Protein AF-A0A353YCF5-F1 (afdb_monomer)

Structure (mmCI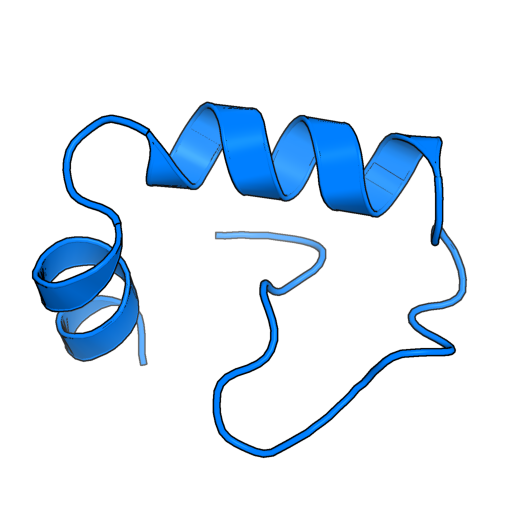F, N/CA/C/O backbone):
data_AF-A0A353YCF5-F1
#
_entry.id   AF-A0A353YCF5-F1
#
loop_
_atom_site.group_PDB
_atom_site.id
_atom_site.type_symbol
_atom_site.label_atom_id
_atom_site.label_alt_id
_atom_site.label_comp_id
_atom_site.label_asym_id
_atom_site.label_entity_id
_atom_site.label_seq_id
_atom_site.pdbx_PDB_ins_code
_atom_site.Cartn_x
_atom_site.Cartn_y
_atom_site.Cartn_z
_atom_site.occupancy
_atom_site.B_iso_or_equiv
_atom_site.auth_seq_id
_atom_site.auth_comp_id
_atom_site.auth_asym_id
_atom_site.auth_atom_id
_atom_site.pdbx_PDB_model_num
ATOM 1 N N . GLU A 1 1 ? 6.738 -13.041 -5.287 1.00 55.38 1 GLU A N 1
ATOM 2 C CA . GLU A 1 1 ? 5.964 -11.781 -5.4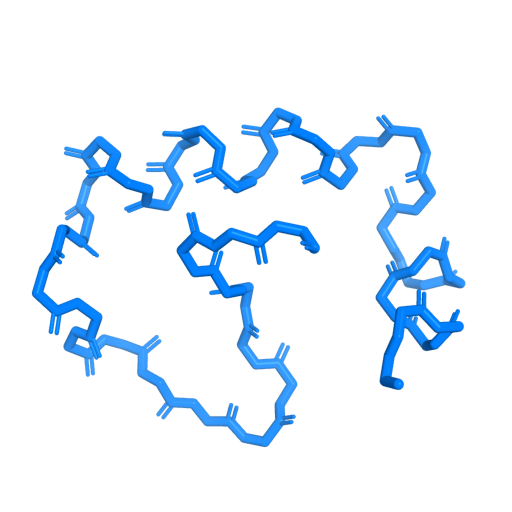12 1.00 55.38 1 GLU A CA 1
ATOM 3 C C . GLU A 1 1 ? 6.767 -10.513 -5.079 1.00 55.38 1 GLU A C 1
ATOM 5 O O . GLU A 1 1 ? 6.422 -9.439 -5.539 1.00 55.38 1 GLU A O 1
ATOM 10 N N . THR A 1 2 ? 7.917 -10.598 -4.409 1.00 59.81 2 THR A N 1
ATOM 11 C CA . THR A 1 2 ? 8.729 -9.432 -3.995 1.00 59.81 2 THR A CA 1
ATOM 12 C C . THR A 1 2 ? 9.391 -8.641 -5.141 1.00 59.81 2 THR A C 1
ATOM 14 O O . THR A 1 2 ? 9.819 -7.506 -4.935 1.00 59.81 2 THR A O 1
ATOM 17 N N . ASN A 1 3 ? 9.485 -9.216 -6.348 1.00 77.06 3 ASN A N 1
ATOM 18 C CA . ASN A 1 3 ? 10.197 -8.603 -7.477 1.00 77.06 3 ASN A CA 1
ATOM 19 C C .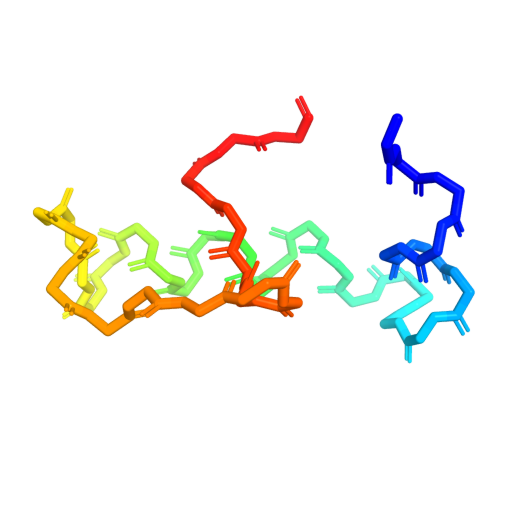 ASN A 1 3 ? 9.481 -7.340 -7.993 1.00 77.06 3 ASN A C 1
ATOM 21 O O . ASN A 1 3 ? 10.099 -6.284 -8.100 1.00 77.06 3 ASN A O 1
ATOM 25 N N . TYR A 1 4 ? 8.160 -7.399 -8.207 1.00 89.19 4 TYR A N 1
ATOM 26 C CA . TYR A 1 4 ? 7.422 -6.224 -8.683 1.00 89.19 4 TYR A CA 1
ATOM 27 C C . TYR A 1 4 ? 7.352 -5.126 -7.611 1.00 89.19 4 TYR A C 1
ATOM 29 O O . TYR A 1 4 ? 7.541 -3.958 -7.927 1.00 89.19 4 TYR A O 1
ATOM 37 N N . LEU A 1 5 ? 7.163 -5.476 -6.332 1.00 93.12 5 LEU A N 1
ATOM 38 C CA . LEU A 1 5 ? 7.121 -4.488 -5.249 1.00 93.12 5 LEU A CA 1
ATOM 39 C C . LEU A 1 5 ? 8.440 -3.715 -5.131 1.00 93.12 5 LEU A C 1
ATOM 41 O O . LEU A 1 5 ? 8.420 -2.493 -4.998 1.00 93.12 5 LEU A O 1
ATOM 45 N N . ARG A 1 6 ? 9.593 -4.397 -5.221 1.00 93.31 6 ARG A N 1
ATOM 46 C CA . ARG A 1 6 ? 10.899 -3.716 -5.248 1.00 93.31 6 ARG A CA 1
ATOM 47 C C . ARG A 1 6 ? 11.099 -2.903 -6.527 1.00 93.31 6 ARG A C 1
ATOM 49 O O . ARG A 1 6 ? 11.691 -1.834 -6.439 1.00 93.31 6 ARG A O 1
ATOM 56 N N . ALA A 1 7 ? 10.5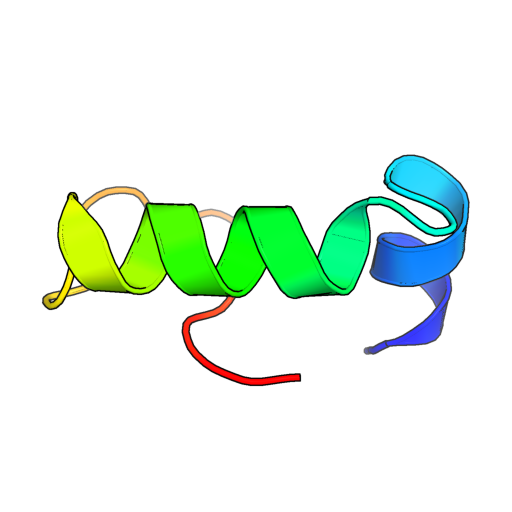88 -3.354 -7.672 1.00 94.25 7 ALA A N 1
ATOM 57 C CA . ALA A 1 7 ? 10.642 -2.585 -8.916 1.00 94.25 7 ALA A CA 1
ATOM 58 C C . ALA A 1 7 ? 9.826 -1.278 -8.846 1.00 94.25 7 ALA A C 1
ATOM 60 O O . ALA A 1 7 ? 10.292 -0.251 -9.328 1.00 94.25 7 ALA A O 1
ATOM 61 N N . TYR A 1 8 ? 8.648 -1.290 -8.212 1.00 94.25 8 TYR A N 1
ATOM 62 C CA . TYR A 1 8 ? 7.794 -0.101 -8.073 1.00 94.25 8 TYR A CA 1
ATOM 63 C C . TYR A 1 8 ? 8.222 0.832 -6.935 1.00 94.25 8 TYR A C 1
ATOM 65 O O . TYR A 1 8 ? 8.223 2.050 -7.100 1.00 94.25 8 TYR A O 1
ATOM 73 N N . TYR A 1 9 ? 8.561 0.282 -5.767 1.00 94.94 9 TYR A N 1
ATOM 74 C CA . TYR A 1 9 ? 8.777 1.070 -4.547 1.00 94.94 9 TYR A CA 1
ATOM 75 C C . TYR A 1 9 ? 10.255 1.243 -4.171 1.00 94.94 9 TYR A C 1
ATOM 77 O O . TYR A 1 9 ? 10.582 2.078 -3.323 1.00 94.94 9 TYR A O 1
ATOM 85 N N . GLY A 1 10 ? 11.161 0.474 -4.779 1.00 95.19 10 GLY A N 1
ATOM 86 C CA . GLY A 1 10 ? 12.598 0.556 -4.528 1.00 95.19 10 GLY A CA 1
ATOM 87 C C . GLY A 1 10 ? 12.959 0.399 -3.049 1.00 95.19 10 GLY A C 1
ATOM 88 O O . GLY A 1 10 ? 12.378 -0.407 -2.318 1.00 95.19 10 GLY A O 1
ATOM 89 N N . ALA A 1 11 ? 13.915 1.210 -2.595 1.00 95.69 11 ALA A N 1
ATOM 90 C CA . ALA A 1 11 ? 14.377 1.227 -1.206 1.00 95.69 11 ALA A CA 1
ATOM 91 C C . ALA A 1 11 ? 13.289 1.651 -0.197 1.00 95.69 11 ALA A C 1
ATOM 93 O O . ALA A 1 11 ? 13.411 1.367 0.993 1.00 95.69 11 ALA A O 1
ATOM 94 N N . ASN A 1 12 ? 12.201 2.281 -0.655 1.00 97.25 12 ASN A N 1
ATOM 95 C CA . ASN A 1 12 ? 11.123 2.743 0.221 1.00 97.25 12 ASN A CA 1
ATOM 96 C C . ASN A 1 12 ? 10.163 1.624 0.635 1.00 97.25 12 ASN A C 1
ATOM 98 O O . ASN A 1 12 ? 9.363 1.826 1.549 1.00 97.25 12 ASN A O 1
ATOM 102 N N . LEU A 1 13 ? 10.234 0.452 -0.008 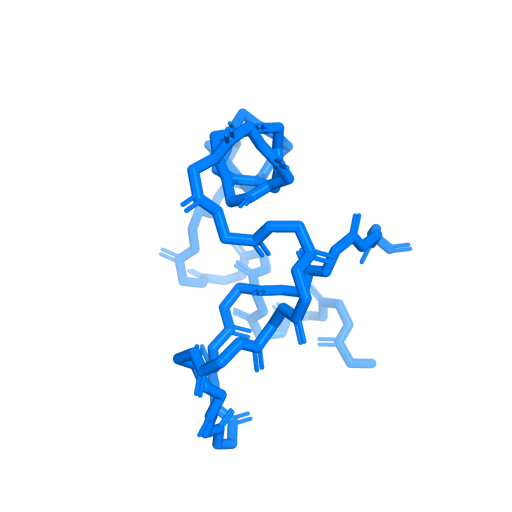1.00 96.12 13 LEU A N 1
ATOM 103 C CA . LEU A 1 13 ? 9.301 -0.653 0.215 1.00 96.12 13 LEU A CA 1
ATOM 104 C C . LEU A 1 13 ? 9.177 -1.023 1.702 1.00 96.12 13 LEU A C 1
ATOM 106 O O . LEU A 1 13 ? 8.070 -1.186 2.208 1.00 96.12 13 LEU A O 1
ATOM 110 N N . GLN A 1 14 ? 10.298 -1.098 2.418 1.00 96.25 14 GLN A N 1
ATOM 111 C CA . GLN A 1 14 ? 10.306 -1.484 3.829 1.00 96.25 14 GLN A CA 1
ATOM 112 C C . GLN A 1 14 ? 9.554 -0.473 4.709 1.00 96.25 14 GLN A C 1
ATOM 114 O O . GLN A 1 14 ? 8.672 -0.858 5.476 1.00 96.25 14 GLN A O 1
ATOM 119 N N . ARG A 1 15 ? 9.808 0.827 4.514 1.00 98.12 15 ARG A N 1
ATOM 120 C CA . ARG A 1 15 ? 9.111 1.904 5.233 1.00 98.12 15 ARG A CA 1
ATOM 121 C C . ARG A 1 15 ? 7.625 1.974 4.876 1.00 98.12 15 ARG A C 1
ATOM 123 O O . ARG A 1 15 ? 6.798 2.283 5.728 1.00 98.12 15 ARG A O 1
ATOM 130 N N . LEU A 1 16 ? 7.263 1.681 3.628 1.00 98.06 16 LEU A N 1
ATOM 131 C CA . LEU A 1 16 ? 5.865 1.645 3.197 1.00 98.06 16 LEU A CA 1
ATOM 132 C C . LEU A 1 16 ? 5.085 0.506 3.860 1.00 98.06 16 LEU A C 1
ATOM 134 O O . LEU A 1 16 ? 3.947 0.721 4.274 1.00 98.06 16 LEU A O 1
ATOM 138 N N . VAL A 1 17 ? 5.696 -0.669 4.026 1.00 97.81 17 VAL A N 1
ATOM 139 C CA . VAL A 1 17 ? 5.095 -1.782 4.780 1.00 97.81 17 VAL A CA 1
ATOM 140 C C . VAL A 1 17 ? 4.892 -1.404 6.254 1.00 97.81 17 VAL A C 1
ATOM 142 O O . VAL A 1 17 ? 3.839 -1.690 6.821 1.00 97.81 17 VAL A O 1
ATOM 145 N N . GLU A 1 18 ? 5.849 -0.713 6.880 1.00 98.44 18 GLU A N 1
ATOM 146 C CA . GLU A 1 18 ? 5.700 -0.210 8.257 1.00 98.44 18 GLU A CA 1
ATOM 147 C C . GLU A 1 18 ? 4.540 0.789 8.388 1.00 98.44 18 GLU A C 1
ATOM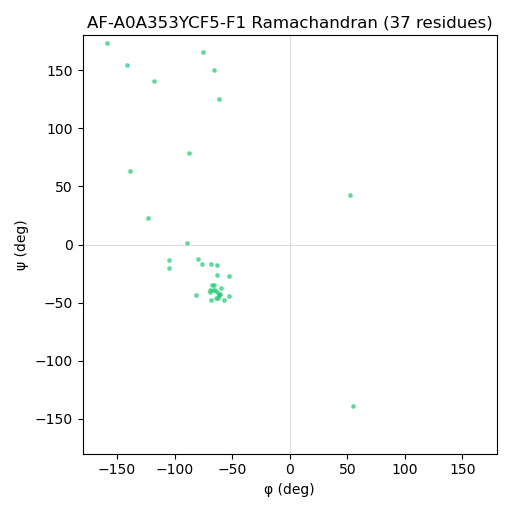 149 O O . GLU A 1 18 ? 3.730 0.693 9.313 1.00 98.44 18 GLU A O 1
ATOM 154 N N . ILE A 1 19 ? 4.417 1.718 7.435 1.00 98.56 19 ILE A N 1
ATOM 155 C CA . ILE A 1 19 ? 3.306 2.677 7.376 1.00 98.56 19 ILE A CA 1
ATOM 156 C C . ILE A 1 19 ? 1.976 1.940 7.186 1.00 98.56 19 ILE A C 1
ATOM 158 O O . ILE A 1 19 ? 1.018 2.221 7.906 1.00 98.56 19 ILE A O 1
ATOM 162 N N . LYS A 1 20 ? 1.915 0.969 6.268 1.00 98.56 20 LYS A N 1
ATOM 163 C CA . LYS A 1 20 ? 0.715 0.162 6.025 1.00 98.56 20 LYS A CA 1
ATOM 164 C C . LYS A 1 20 ? 0.260 -0.546 7.300 1.00 98.56 20 LYS A C 1
ATOM 166 O O . LYS A 1 20 ? -0.901 -0.416 7.658 1.00 98.56 20 LYS A O 1
ATOM 171 N N . ARG A 1 21 ? 1.167 -1.201 8.033 1.00 98.31 21 ARG A N 1
ATOM 172 C CA . ARG A 1 21 ? 0.834 -1.839 9.322 1.00 98.31 21 ARG A CA 1
ATOM 173 C C . ARG A 1 21 ? 0.303 -0.851 10.356 1.00 98.31 21 ARG A C 1
ATOM 175 O O . ARG A 1 21 ? -0.575 -1.203 11.132 1.00 98.31 21 ARG A O 1
ATOM 182 N N . LYS A 1 22 ? 0.849 0.367 10.392 1.00 98.62 22 LYS A N 1
ATOM 183 C CA . LYS A 1 22 ? 0.444 1.389 11.365 1.00 98.62 22 LYS A CA 1
ATOM 184 C C . LYS A 1 22 ? -0.971 1.909 11.110 1.00 98.62 22 LYS A C 1
ATOM 186 O O . LYS A 1 22 ? -1.695 2.157 12.068 1.00 98.62 22 LYS A O 1
ATOM 191 N N . TYR A 1 23 ? -1.329 2.130 9.847 1.00 98.62 23 TYR A N 1
ATOM 192 C CA . TYR A 1 23 ? -2.575 2.814 9.482 1.00 98.62 23 TYR A CA 1
ATOM 193 C C . TYR A 1 23 ? -3.670 1.885 8.948 1.00 98.62 23 TYR A C 1
ATOM 195 O O . TYR A 1 23 ? -4.835 2.264 8.975 1.00 98.62 23 TYR A O 1
ATOM 203 N N . ASP A 1 24 ? -3.320 0.690 8.477 1.00 98.62 24 ASP A N 1
ATOM 204 C CA . ASP A 1 24 ? -4.258 -0.323 7.991 1.00 98.62 24 ASP A CA 1
ATOM 205 C C . ASP A 1 24 ? -3.847 -1.733 8.466 1.00 98.62 24 ASP A C 1
ATOM 207 O O . ASP A 1 24 ? -3.489 -2.587 7.647 1.00 98.62 24 ASP A O 1
ATOM 211 N N . PRO A 1 25 ? -3.840 -1.981 9.793 1.00 98.19 25 PRO A N 1
ATOM 212 C CA . PRO A 1 25 ? -3.416 -3.261 10.367 1.00 98.19 25 PRO A CA 1
ATOM 213 C C . PRO A 1 25 ? -4.302 -4.439 9.940 1.00 98.19 25 PRO A C 1
ATOM 215 O O . PRO A 1 25 ? -3.813 -5.563 9.866 1.00 98.19 2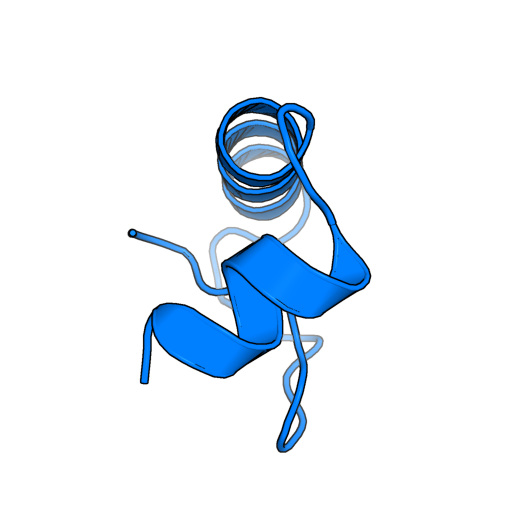5 PRO A O 1
ATOM 218 N N . ASP A 1 26 ? -5.567 -4.179 9.600 1.00 98.31 26 ASP A N 1
ATOM 219 C CA . ASP A 1 26 ? -6.530 -5.192 9.147 1.00 98.31 26 ASP A CA 1
ATOM 220 C C . ASP A 1 26 ? -6.502 -5.406 7.623 1.00 98.31 26 ASP A C 1
ATOM 222 O O . ASP A 1 26 ? -7.255 -6.218 7.081 1.00 98.31 26 ASP A O 1
ATOM 226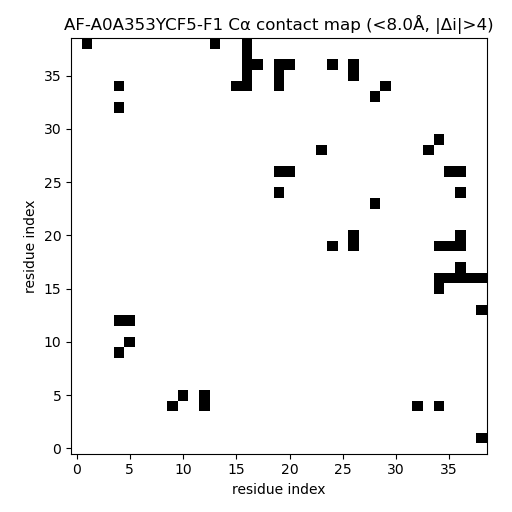 N N . ASN A 1 27 ? -5.622 -4.688 6.913 1.00 97.75 27 ASN A N 1
ATOM 227 C CA . ASN A 1 27 ? -5.476 -4.738 5.459 1.00 97.75 27 ASN A CA 1
ATOM 228 C C . ASN A 1 27 ? -6.806 -4.522 4.704 1.00 97.75 27 ASN A C 1
ATOM 230 O O . ASN A 1 27 ? -7.126 -5.223 3.731 1.00 97.75 27 ASN A O 1
ATOM 234 N N . LEU A 1 28 ? -7.595 -3.551 5.165 1.00 98.44 28 LEU A N 1
ATOM 235 C CA . LEU A 1 28 ? -8.861 -3.140 4.567 1.00 98.44 28 LEU A CA 1
ATOM 236 C C . LEU A 1 28 ? -8.652 -2.653 3.127 1.00 98.44 28 LEU A C 1
ATOM 238 O O . LEU A 1 28 ? -9.395 -3.041 2.223 1.00 98.44 28 LEU A O 1
ATOM 242 N N . PHE A 1 29 ? -7.603 -1.862 2.886 1.00 97.88 29 PHE A N 1
ATO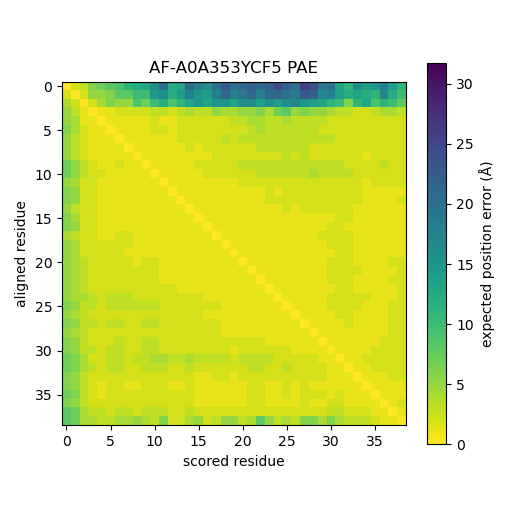M 243 C CA . PHE A 1 29 ? -7.254 -1.369 1.554 1.00 97.88 29 PHE A CA 1
ATOM 244 C C . PHE A 1 29 ? -6.346 -2.366 0.824 1.00 97.88 29 PHE A C 1
ATOM 246 O O . PHE A 1 29 ? -5.128 -2.173 0.752 1.00 97.88 29 PHE A O 1
ATOM 253 N N . ARG A 1 30 ? -6.927 -3.434 0.270 1.00 97.00 30 ARG A N 1
ATOM 254 C CA . ARG A 1 30 ? -6.195 -4.469 -0.483 1.00 97.00 30 ARG A CA 1
ATOM 255 C C . ARG A 1 30 ? -6.637 -4.568 -1.942 1.00 97.00 30 ARG A C 1
ATOM 257 O O . ARG A 1 30 ? -7.823 -4.495 -2.248 1.00 97.00 30 ARG A O 1
ATOM 264 N N . PHE A 1 31 ? -5.672 -4.766 -2.832 1.00 95.44 31 PHE A N 1
ATOM 265 C CA . PHE A 1 31 ? -5.854 -4.995 -4.270 1.00 95.44 31 PHE A CA 1
ATOM 266 C C . PHE A 1 31 ? -4.603 -5.697 -4.824 1.00 95.44 31 PHE A C 1
ATOM 268 O O . PHE A 1 31 ? -3.616 -5.843 -4.110 1.00 95.44 31 PHE A O 1
ATOM 275 N N . THR A 1 32 ? -4.602 -6.125 -6.089 1.00 91.56 32 THR A N 1
ATOM 276 C CA . THR A 1 32 ? -3.547 -6.987 -6.672 1.00 91.56 32 THR A CA 1
ATOM 277 C C . THR A 1 32 ? -2.108 -6.470 -6.495 1.00 91.56 32 THR A C 1
ATOM 279 O O . THR A 1 32 ? -1.176 -7.263 -6.447 1.00 91.56 32 THR A O 1
ATOM 282 N N . GLN A 1 33 ? -1.904 -5.155 -6.367 1.00 90.94 33 GLN A N 1
ATOM 283 C CA . GLN A 1 33 ? -0.593 -4.533 -6.123 1.00 90.94 33 GLN A CA 1
ATOM 284 C C . GLN A 1 33 ? -0.557 -3.665 -4.852 1.00 90.94 33 GLN A C 1
ATOM 286 O O . GLN A 1 33 ? 0.278 -2.769 -4.740 1.00 90.94 33 GLN A O 1
ATOM 291 N N . SER A 1 34 ? -1.452 -3.891 -3.886 1.00 95.19 34 SER A N 1
ATOM 292 C CA . SER A 1 34 ? -1.388 -3.170 -2.611 1.00 95.19 34 SER A CA 1
ATOM 293 C C . SER A 1 34 ? -0.127 -3.540 -1.827 1.00 95.19 34 SER A C 1
ATOM 295 O O . SER A 1 34 ? 0.353 -4.670 -1.907 1.00 95.19 34 SER A O 1
ATOM 297 N N . ILE A 1 35 ? 0.375 -2.604 -1.019 1.00 96.00 35 ILE A N 1
ATOM 298 C CA . ILE A 1 35 ? 1.486 -2.850 -0.092 1.00 96.00 35 ILE A CA 1
ATOM 299 C C . ILE A 1 35 ? 1.061 -3.931 0.923 1.00 96.00 35 ILE A C 1
ATOM 301 O O . ILE A 1 35 ? 0.025 -3.756 1.571 1.00 96.00 35 ILE A O 1
ATOM 305 N N . PRO A 1 36 ? 1.826 -5.027 1.075 1.00 95.69 36 PRO A N 1
ATOM 306 C CA . PRO A 1 36 ? 1.502 -6.091 2.020 1.00 95.69 36 PRO A CA 1
ATOM 307 C C . PRO A 1 36 ? 1.802 -5.675 3.466 1.00 95.69 36 PRO A C 1
ATOM 309 O O . PRO A 1 36 ? 2.530 -4.715 3.720 1.00 95.69 36 PRO A O 1
ATOM 312 N N . LEU A 1 37 ? 1.288 -6.437 4.434 1.00 97.00 37 LEU A N 1
ATOM 313 C CA . LEU A 1 37 ? 1.635 -6.247 5.847 1.00 97.00 37 LEU A CA 1
ATOM 314 C C . LEU A 1 37 ? 3.024 -6.805 6.197 1.00 97.00 37 LEU A C 1
ATOM 316 O O . LEU A 1 37 ? 3.596 -6.409 7.204 1.00 97.00 37 LEU A O 1
ATOM 320 N N . SER A 1 38 ? 3.618 -7.668 5.377 1.00 94.12 38 SER A N 1
ATOM 321 C CA . SER A 1 38 ? 4.975 -8.205 5.560 1.00 94.12 38 SER A CA 1
ATOM 322 C C . SER A 1 38 ? 5.698 -8.326 4.216 1.00 94.12 38 SER A C 1
ATOM 324 O O . SER A 1 38 ? 5.043 -8.408 3.181 1.00 94.12 38 SER A O 1
ATOM 326 N N . LEU A 1 39 ? 7.036 -8.292 4.237 1.00 88.88 39 LEU A N 1
ATOM 327 C CA . LEU A 1 39 ? 7.882 -8.419 3.039 1.00 88.88 39 LEU A CA 1
ATOM 328 C C . LEU A 1 39 ? 8.058 -9.867 2.584 1.00 88.88 39 LEU A C 1
ATOM 330 O O . LEU A 1 39 ? 8.064 -10.744 3.474 1.00 88.88 39 LEU A O 1
#

Solvent-accessible surface area (backbone atoms only — not comparable to full-atom values): 2534 Å² total; per-residue (Å²): 122,67,65,62,52,42,71,76,44,45,90,49,40,65,60,52,23,54,49,37,42,73,78,40,71,83,54,78,83,69,58,102,82,45,81,49,78,68,134

Secondary structure (DSSP, 8-state):
-HHHHHHHHGGGHHHHHHHHHHH-TT--S--TTPPPS--

Sequence (39 aa):
ETNYLRAYYGANLQRLVEIKRKYDPDNLFRFTQSIPLSL

Foldseek 3Di:
DVPVLCVVQPPCLVVQLVVCCVPPVVPPPDDPPDRDVHD

pLDDT: mean 93.54, std 9.25, range [55.38, 98.62]

Radius of gyration: 9.48 Å; Cα contacts (8 Å, |Δi|>4): 28; chains: 1; bounding box: 23×15×20 Å

Mean predicted aligned error: 2.77 Å